Protein AF-A0A355PBT0-F1 (afdb_monomer_lite)

Structure (mmCIF, N/CA/C/O backbone):
data_AF-A0A355PBT0-F1
#
_entry.id   AF-A0A355PBT0-F1
#
loop_
_atom_site.group_PDB
_atom_site.id
_atom_site.type_symbol
_atom_site.label_atom_id
_atom_site.label_alt_id
_atom_site.label_comp_id
_atom_site.label_asym_id
_atom_site.label_entity_id
_atom_site.label_seq_id
_atom_site.pdbx_PDB_ins_code
_atom_site.Cartn_x
_atom_site.Cartn_y
_atom_site.Cartn_z
_atom_site.occupancy
_atom_site.B_iso_or_equiv
_atom_site.auth_seq_id
_atom_site.auth_comp_id
_atom_site.auth_asym_id
_atom_site.auth_atom_id
_atom_site.pdbx_PDB_model_num
ATOM 1 N N . MET A 1 1 ? -21.679 -3.184 -0.082 1.00 69.88 1 MET A N 1
ATOM 2 C CA . MET A 1 1 ? -20.563 -4.094 0.277 1.00 69.88 1 MET A CA 1
ATOM 3 C C . MET A 1 1 ? -20.422 -4.185 1.797 1.00 69.88 1 MET A C 1
ATOM 5 O O . MET A 1 1 ? -20.330 -3.145 2.440 1.00 69.88 1 MET A O 1
ATOM 9 N N . SER A 1 2 ? -20.429 -5.397 2.369 1.00 87.81 2 SER A N 1
ATOM 10 C CA . SER A 1 2 ? -20.285 -5.633 3.822 1.00 87.81 2 SER A CA 1
ATOM 11 C C . SER A 1 2 ? -18.947 -5.105 4.367 1.00 87.81 2 SER A C 1
ATOM 13 O O . SER A 1 2 ? -17.955 -5.092 3.640 1.00 87.81 2 SER A O 1
ATOM 15 N N . THR A 1 3 ? -18.878 -4.720 5.649 1.00 85.94 3 THR A N 1
ATOM 16 C CA . THR A 1 3 ? -17.623 -4.320 6.323 1.00 85.94 3 THR A CA 1
ATOM 17 C C . THR A 1 3 ? -16.551 -5.404 6.213 1.00 85.94 3 THR A C 1
ATOM 19 O O . THR A 1 3 ? -15.386 -5.090 5.980 1.00 85.94 3 THR A O 1
ATOM 22 N N . LYS A 1 4 ? -16.936 -6.688 6.290 1.00 88.88 4 LYS A N 1
ATOM 23 C CA . LYS A 1 4 ? -16.010 -7.811 6.062 1.00 88.88 4 LYS A CA 1
ATOM 24 C C . LYS A 1 4 ? -15.437 -7.781 4.643 1.00 88.88 4 LYS A C 1
ATOM 26 O O . LYS A 1 4 ? -14.234 -7.933 4.469 1.00 88.88 4 LYS A O 1
ATOM 31 N N . SER A 1 5 ? -16.277 -7.531 3.641 1.00 92.81 5 SER A N 1
ATOM 32 C CA . SER A 1 5 ? -15.860 -7.438 2.238 1.00 92.81 5 SER A CA 1
ATOM 33 C C . SER A 1 5 ? -14.980 -6.211 1.970 1.00 92.81 5 SER A C 1
ATOM 35 O O . SER A 1 5 ? -13.975 -6.342 1.286 1.00 92.81 5 SER A O 1
ATOM 37 N N . LYS A 1 6 ? -15.285 -5.048 2.570 1.00 91.75 6 LYS A N 1
ATOM 38 C CA . LYS A 1 6 ? -14.433 -3.841 2.500 1.00 91.75 6 LYS A CA 1
ATOM 39 C C . LYS A 1 6 ? -13.035 -4.095 3.057 1.00 91.75 6 LYS A C 1
ATOM 41 O O . LYS A 1 6 ? -12.051 -3.731 2.429 1.00 91.75 6 LYS A O 1
ATOM 46 N N . ARG A 1 7 ? -12.956 -4.768 4.206 1.00 93.25 7 ARG A N 1
ATOM 47 C CA . ARG A 1 7 ? -11.689 -5.161 4.833 1.00 93.25 7 ARG A CA 1
ATOM 48 C C . ARG A 1 7 ? -10.897 -6.138 3.967 1.00 93.25 7 ARG A C 1
ATOM 50 O O . ARG A 1 7 ? -9.714 -5.921 3.754 1.00 93.25 7 ARG A O 1
ATOM 57 N N . LYS A 1 8 ? -11.552 -7.176 3.433 1.00 95.12 8 LYS A N 1
ATOM 58 C CA . LYS A 1 8 ? -10.918 -8.130 2.507 1.00 95.12 8 LYS A CA 1
ATOM 59 C C . LYS A 1 8 ? -10.368 -7.434 1.264 1.00 95.12 8 LYS A C 1
ATOM 61 O O . LYS A 1 8 ? -9.235 -7.698 0.889 1.00 95.12 8 LYS A O 1
ATOM 66 N N . LEU A 1 9 ? -11.145 -6.531 0.665 1.00 95.56 9 LEU A N 1
ATOM 67 C CA . LEU A 1 9 ? -10.702 -5.761 -0.493 1.00 95.56 9 LEU A CA 1
ATOM 68 C C . LEU A 1 9 ? -9.487 -4.892 -0.150 1.00 95.56 9 LEU A C 1
ATOM 70 O O . LEU A 1 9 ? -8.499 -4.944 -0.870 1.00 95.56 9 LEU A O 1
ATOM 74 N N . LEU A 1 10 ? -9.528 -4.158 0.968 1.00 95.88 10 LEU A N 1
ATOM 75 C CA . LEU A 1 10 ? -8.408 -3.327 1.418 1.00 95.88 10 LEU A CA 1
ATOM 76 C C . LEU A 1 10 ? -7.127 -4.153 1.581 1.00 95.88 10 LEU A C 1
ATOM 78 O O . LEU A 1 10 ? -6.096 -3.792 1.028 1.00 95.88 10 LEU A O 1
ATOM 82 N N . TRP A 1 11 ? -7.198 -5.297 2.265 1.00 95.94 11 TRP A N 1
ATOM 83 C CA . TRP A 1 11 ? -6.032 -6.167 2.442 1.00 95.94 11 TRP A CA 1
ATOM 84 C C . TRP A 1 11 ? -5.560 -6.823 1.147 1.00 95.94 11 TRP A C 1
ATOM 86 O O . TRP A 1 11 ? -4.359 -6.982 0.955 1.00 95.94 11 TRP A O 1
ATOM 96 N N . SER A 1 12 ? -6.476 -7.153 0.236 1.00 97.31 12 SER A N 1
ATOM 97 C CA . SER A 1 12 ? -6.115 -7.643 -1.095 1.00 97.31 12 SER A CA 1
ATOM 98 C C . SER A 1 12 ? -5.350 -6.589 -1.894 1.00 97.31 12 SER A C 1
ATOM 100 O O . SER A 1 12 ? -4.381 -6.931 -2.564 1.00 97.31 12 SER A O 1
ATOM 102 N N . VAL A 1 13 ? -5.762 -5.319 -1.816 1.00 97.19 13 VAL A N 1
ATOM 103 C CA . VAL A 1 13 ? -5.071 -4.203 -2.480 1.00 97.19 13 VAL A CA 1
ATOM 104 C C . VAL A 1 13 ? -3.702 -3.962 -1.848 1.00 97.19 13 VAL A C 1
ATOM 106 O O . VAL A 1 13 ? -2.728 -3.818 -2.579 1.00 97.19 13 VAL A O 1
ATOM 109 N N . VAL A 1 14 ? -3.599 -3.985 -0.514 1.00 96.94 1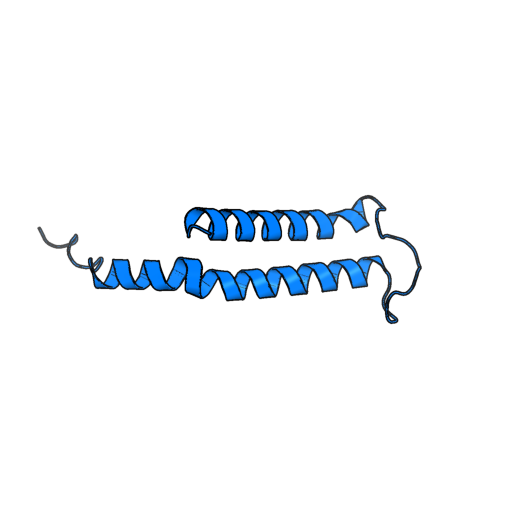4 VAL A N 1
ATOM 110 C CA . VAL A 1 14 ? -2.311 -3.875 0.198 1.00 96.94 14 VAL A CA 1
ATOM 111 C C . VAL A 1 14 ? -1.353 -4.979 -0.240 1.00 96.94 14 VAL A C 1
ATOM 113 O O . VAL A 1 14 ? -0.217 -4.691 -0.606 1.00 96.94 14 VAL A O 1
ATOM 116 N N . LEU A 1 15 ? -1.814 -6.232 -0.248 1.00 97.50 15 LEU A N 1
ATOM 117 C CA . LEU A 1 15 ? -0.991 -7.366 -0.655 1.00 97.50 15 LEU A CA 1
ATOM 118 C C . LEU A 1 15 ? -0.547 -7.240 -2.116 1.00 97.50 15 LEU A C 1
ATOM 120 O O . LEU A 1 15 ? 0.628 -7.427 -2.410 1.00 97.50 15 LEU A O 1
ATOM 124 N N . ALA A 1 16 ? -1.462 -6.886 -3.020 1.00 97.19 16 ALA A N 1
ATOM 125 C CA . ALA A 1 16 ? -1.134 -6.694 -4.428 1.00 97.19 16 ALA A CA 1
ATOM 126 C C . ALA A 1 16 ? -0.109 -5.566 -4.627 1.00 97.19 16 ALA A C 1
ATOM 128 O O . ALA A 1 16 ? 0.881 -5.763 -5.326 1.00 97.19 16 ALA A O 1
ATOM 129 N N . ALA A 1 17 ? -0.300 -4.413 -3.979 1.00 96.56 17 ALA A N 1
ATOM 130 C CA . ALA A 1 17 ? 0.626 -3.286 -4.068 1.00 96.56 17 ALA A CA 1
ATOM 131 C C . ALA A 1 17 ? 2.016 -3.642 -3.520 1.00 96.56 17 ALA A C 1
ATOM 133 O O . ALA A 1 17 ? 3.015 -3.297 -4.146 1.00 96.56 17 ALA A O 1
ATOM 134 N N . LEU A 1 18 ? 2.083 -4.388 -2.409 1.00 95.94 18 LEU A N 1
ATOM 135 C CA . LEU A 1 18 ? 3.340 -4.917 -1.880 1.00 95.94 18 LEU A CA 1
ATOM 136 C C . LEU A 1 18 ? 3.999 -5.884 -2.862 1.00 95.94 18 LEU A C 1
ATOM 138 O O . LEU A 1 18 ? 5.181 -5.748 -3.120 1.00 95.94 18 LEU A O 1
ATOM 142 N N . LEU A 1 19 ? 3.273 -6.827 -3.463 1.00 96.69 19 LEU A N 1
ATOM 143 C CA . LEU A 1 19 ? 3.868 -7.740 -4.447 1.00 96.69 19 LEU A CA 1
ATOM 144 C C . LEU A 1 19 ? 4.428 -6.988 -5.662 1.00 96.69 19 LEU A C 1
ATOM 146 O O . LEU A 1 19 ? 5.508 -7.320 -6.149 1.00 96.69 19 LEU A O 1
ATOM 150 N N . VAL A 1 20 ? 3.742 -5.935 -6.114 1.00 96.06 20 VAL A N 1
ATOM 151 C CA . VAL A 1 20 ? 4.198 -5.104 -7.235 1.00 96.06 20 VAL A CA 1
ATOM 152 C C . VAL A 1 20 ? 5.530 -4.410 -6.935 1.00 96.06 20 VAL A C 1
ATOM 154 O O . VAL A 1 20 ? 6.340 -4.275 -7.850 1.00 96.06 20 VAL A O 1
ATOM 157 N N . THR A 1 21 ? 5.826 -4.026 -5.684 1.00 94.00 21 THR A N 1
ATOM 158 C CA . THR A 1 21 ? 7.129 -3.407 -5.360 1.00 94.00 21 THR A CA 1
ATOM 159 C C . THR A 1 21 ? 8.308 -4.363 -5.532 1.00 94.00 21 THR A C 1
ATOM 161 O O . THR A 1 21 ? 9.435 -3.902 -5.682 1.00 94.00 21 THR A O 1
ATOM 164 N N . TRP A 1 22 ? 8.074 -5.678 -5.542 1.00 94.31 22 TRP A N 1
ATOM 165 C CA . TRP A 1 22 ? 9.127 -6.673 -5.757 1.00 94.31 22 TRP A CA 1
ATOM 166 C C . TRP A 1 22 ? 9.393 -6.967 -7.235 1.00 94.31 22 TRP A C 1
ATOM 168 O O . TRP A 1 22 ? 10.468 -7.454 -7.574 1.00 94.31 22 TRP A O 1
ATOM 178 N N . LEU A 1 23 ? 8.450 -6.656 -8.128 1.00 94.31 23 LEU A N 1
ATOM 179 C CA . LEU A 1 23 ? 8.554 -6.978 -9.556 1.00 94.31 23 LEU A CA 1
ATOM 180 C C . LEU A 1 23 ? 9.828 -6.425 -10.229 1.00 94.31 23 LEU A C 1
ATOM 182 O O . LEU A 1 23 ? 10.471 -7.201 -10.944 1.00 94.31 23 LEU A O 1
ATOM 186 N N . PRO A 1 24 ? 10.274 -5.178 -9.953 1.00 92.75 24 PRO A N 1
ATOM 187 C CA . PRO A 1 24 ? 11.539 -4.655 -10.478 1.00 92.75 24 PRO A CA 1
ATOM 188 C C . PRO A 1 24 ? 12.757 -5.531 -10.186 1.00 92.75 24 PRO A C 1
ATOM 190 O O . PRO A 1 24 ? 13.622 -5.683 -11.047 1.00 92.75 24 PRO A O 1
ATOM 193 N N . TYR A 1 25 ? 12.805 -6.165 -9.012 1.00 91.12 25 TYR A N 1
ATOM 194 C CA . TYR A 1 25 ? 13.920 -7.024 -8.604 1.00 91.12 25 TYR A CA 1
ATOM 195 C C . TYR A 1 25 ? 13.977 -8.341 -9.384 1.00 91.12 25 TYR A C 1
ATOM 197 O O . TYR A 1 25 ? 15.047 -8.923 -9.529 1.00 91.12 25 TYR A O 1
ATOM 205 N N . PHE A 1 26 ? 12.847 -8.786 -9.937 1.00 94.62 26 PHE A N 1
ATOM 206 C CA . PHE A 1 26 ? 12.770 -9.942 -10.833 1.00 94.62 26 PHE A CA 1
ATOM 207 C C . PHE A 1 26 ? 12.956 -9.565 -12.312 1.00 94.62 26 PHE A C 1
ATOM 209 O O . PHE A 1 26 ? 12.737 -10.391 -13.195 1.00 94.62 26 PHE A O 1
ATOM 216 N N . GLY A 1 27 ? 13.334 -8.316 -12.603 1.00 91.62 27 GLY A N 1
ATOM 217 C CA . GLY A 1 27 ? 13.502 -7.807 -13.965 1.00 91.62 27 GLY A CA 1
ATOM 218 C C . GLY A 1 27 ? 12.206 -7.330 -14.632 1.00 91.62 27 GLY A C 1
ATOM 219 O O . GLY A 1 27 ? 12.241 -6.873 -15.773 1.00 91.62 27 GLY A O 1
ATOM 220 N N . ILE A 1 28 ? 11.065 -7.373 -13.937 1.00 90.38 28 ILE A N 1
ATOM 221 C CA . ILE A 1 28 ? 9.767 -6.913 -14.450 1.00 90.38 28 ILE A CA 1
ATOM 222 C C . ILE A 1 28 ? 9.611 -5.424 -14.115 1.00 90.38 28 ILE A C 1
ATOM 224 O O . ILE A 1 28 ? 9.711 -5.042 -12.959 1.00 90.38 28 ILE A O 1
ATOM 228 N N . PHE A 1 29 ? 9.346 -4.569 -15.108 1.00 88.38 29 PHE A N 1
ATOM 229 C CA . PHE A 1 29 ? 9.402 -3.096 -14.973 1.00 88.38 29 PHE A CA 1
ATOM 230 C C . PHE A 1 29 ? 10.802 -2.524 -14.679 1.00 88.38 29 PHE A C 1
ATOM 232 O O . PHE A 1 29 ? 10.921 -1.409 -14.175 1.00 88.38 29 PHE A O 1
ATOM 239 N N . ASN A 1 30 ? 11.863 -3.259 -15.022 1.00 89.81 30 ASN A N 1
ATOM 240 C CA . ASN A 1 30 ? 13.257 -2.838 -14.848 1.00 89.81 30 ASN A CA 1
ATOM 241 C C . ASN A 1 30 ? 13.893 -2.281 -16.140 1.00 89.81 30 ASN A C 1
ATOM 243 O O . ASN A 1 30 ? 15.095 -2.415 -16.361 1.00 89.81 30 ASN A O 1
ATOM 247 N N . SER A 1 31 ? 13.101 -1.710 -17.053 1.00 88.88 31 SER A N 1
ATOM 248 C CA . SER A 1 31 ? 13.678 -1.116 -18.264 1.00 88.88 31 SER A CA 1
ATOM 249 C C . SER A 1 31 ? 14.228 0.284 -17.986 1.00 88.88 31 SER A C 1
ATOM 251 O O . SER A 1 31 ? 13.743 0.999 -17.109 1.00 88.88 31 SER A O 1
ATOM 253 N N . ALA A 1 32 ? 15.191 0.714 -18.803 1.00 83.50 32 ALA A N 1
ATOM 254 C CA . ALA A 1 32 ? 15.716 2.080 -18.790 1.00 83.50 32 ALA A CA 1
ATOM 255 C C . ALA A 1 32 ? 14.724 3.127 -19.346 1.00 83.50 32 ALA A C 1
ATOM 257 O O . ALA A 1 32 ? 15.105 4.273 -19.580 1.00 83.50 32 ALA A O 1
ATOM 258 N N . SER A 1 33 ? 13.462 2.751 -19.595 1.00 89.56 33 SER A N 1
ATOM 259 C CA . SER A 1 33 ? 12.455 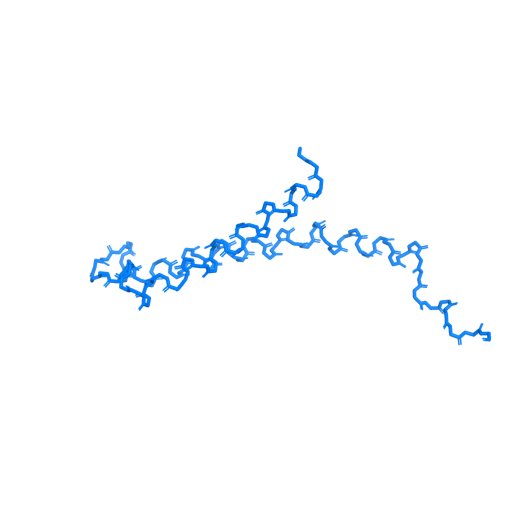3.705 -20.048 1.00 89.56 33 SER A CA 1
ATOM 260 C C . SER A 1 33 ? 12.137 4.717 -18.951 1.00 89.56 33 SER A C 1
ATOM 262 O O . SER A 1 33 ? 12.089 4.402 -17.759 1.00 89.56 33 SER A O 1
ATOM 264 N N . MET A 1 34 ? 11.922 5.955 -19.381 1.00 89.50 34 MET A N 1
ATOM 265 C CA . MET A 1 34 ? 11.521 7.044 -18.506 1.00 89.50 34 MET A CA 1
ATOM 266 C C . MET A 1 34 ? 9.998 7.147 -18.510 1.00 89.50 34 MET A C 1
ATOM 268 O O . MET A 1 34 ? 9.387 7.406 -19.545 1.00 89.50 34 MET A O 1
ATOM 272 N N . VAL A 1 35 ? 9.385 6.979 -17.344 1.00 88.50 35 VAL A N 1
ATOM 273 C CA . VAL A 1 35 ? 7.958 7.213 -17.115 1.00 88.50 35 VAL A CA 1
ATOM 274 C C . VAL A 1 35 ? 7.834 8.520 -16.343 1.00 88.50 35 VAL A C 1
ATOM 276 O O . VAL A 1 35 ? 8.293 8.613 -15.210 1.00 88.50 35 VAL A O 1
ATOM 279 N N . MET A 1 36 ? 7.249 9.550 -16.964 1.00 86.38 36 MET A N 1
ATOM 280 C CA . MET A 1 36 ? 7.140 10.900 -16.377 1.00 86.38 36 MET A CA 1
ATOM 281 C C . MET A 1 36 ? 8.487 11.478 -15.889 1.00 86.38 36 MET A C 1
ATOM 283 O O . MET A 1 36 ? 8.553 12.143 -14.861 1.00 86.38 36 MET A O 1
ATOM 287 N N . GLY A 1 37 ? 9.578 11.207 -16.616 1.00 89.69 37 GLY A N 1
ATOM 288 C CA . GLY A 1 37 ? 10.925 11.679 -16.260 1.00 89.69 37 GLY A CA 1
ATOM 289 C C . GLY A 1 37 ? 11.617 10.883 -15.148 1.00 89.69 37 GLY A C 1
ATOM 290 O O . GLY A 1 37 ? 12.705 11.258 -14.721 1.00 89.69 37 GLY A O 1
ATOM 291 N N . LEU A 1 38 ? 11.013 9.784 -14.691 1.00 90.44 38 LEU A N 1
ATOM 292 C CA . LEU A 1 38 ? 11.576 8.885 -13.688 1.00 90.44 38 LEU A CA 1
ATOM 293 C C . LEU A 1 38 ? 11.924 7.535 -14.324 1.00 90.44 38 LEU A C 1
ATOM 295 O O . LEU A 1 38 ? 11.173 7.070 -15.186 1.00 90.44 38 LEU A O 1
ATOM 299 N N . PRO A 1 39 ? 12.998 6.853 -13.881 1.00 93.19 39 PRO A N 1
ATOM 300 C CA . PRO A 1 39 ? 13.247 5.476 -14.286 1.00 93.19 39 PRO A CA 1
ATOM 301 C C . PRO A 1 39 ? 12.021 4.604 -14.002 1.00 93.19 39 PRO A C 1
ATOM 303 O O . PRO A 1 39 ? 11.448 4.683 -12.912 1.00 93.19 39 PRO A O 1
ATOM 306 N N . GLN A 1 40 ? 11.635 3.752 -14.952 1.00 93.06 40 GLN A N 1
ATOM 307 C CA . GLN A 1 40 ? 10.484 2.856 -14.821 1.00 93.06 40 GLN A CA 1
ATOM 308 C C . GLN A 1 40 ? 10.388 2.123 -13.465 1.00 93.06 40 GLN A C 1
ATOM 310 O O . GLN A 1 40 ? 9.312 2.182 -12.862 1.00 93.06 40 GLN A O 1
ATOM 315 N N . PRO A 1 41 ? 11.454 1.491 -12.926 1.00 93.94 41 PRO A N 1
ATOM 316 C CA . PRO A 1 41 ? 11.350 0.790 -11.644 1.00 93.94 41 PRO A CA 1
ATOM 317 C C . PRO A 1 41 ? 11.021 1.742 -10.486 1.00 93.94 41 PRO A C 1
ATOM 319 O O . PRO A 1 41 ? 10.250 1.402 -9.588 1.00 93.94 41 PRO A O 1
ATOM 322 N N . LEU A 1 42 ? 11.543 2.969 -10.534 1.00 92.31 42 LEU A N 1
ATOM 323 C CA . LEU A 1 42 ? 11.287 3.998 -9.534 1.00 92.31 42 LEU A CA 1
ATOM 324 C C . LEU A 1 42 ? 9.859 4.551 -9.648 1.00 92.31 42 LEU A C 1
ATOM 326 O O . LEU A 1 42 ? 9.193 4.733 -8.630 1.00 92.31 42 LEU A O 1
ATOM 330 N N . ALA A 1 43 ? 9.350 4.743 -10.867 1.00 94.19 43 ALA A N 1
ATOM 331 C CA . ALA A 1 43 ? 7.963 5.147 -11.094 1.00 94.19 43 ALA A CA 1
ATOM 332 C C . ALA A 1 43 ? 6.964 4.110 -10.546 1.00 94.19 43 ALA A C 1
ATOM 334 O O . ALA A 1 43 ? 5.993 4.478 -9.882 1.00 94.19 43 ALA A O 1
ATOM 335 N N . VAL A 1 44 ? 7.229 2.814 -10.756 1.00 93.88 44 VAL A N 1
ATOM 336 C CA . VAL A 1 44 ? 6.409 1.718 -10.208 1.00 93.88 44 VAL A CA 1
ATOM 337 C C . VAL A 1 44 ? 6.459 1.700 -8.682 1.00 93.88 44 VAL A C 1
ATOM 339 O O . VAL A 1 44 ? 5.413 1.611 -8.039 1.00 93.88 44 VAL A O 1
ATOM 342 N N . MET A 1 45 ? 7.647 1.851 -8.089 1.00 94.19 45 MET A N 1
ATOM 343 C CA . MET A 1 45 ? 7.787 1.933 -6.633 1.00 94.19 45 MET A CA 1
ATOM 344 C C . MET A 1 45 ? 6.989 3.098 -6.041 1.00 94.19 45 MET A C 1
ATOM 346 O O . MET A 1 45 ? 6.298 2.916 -5.037 1.00 94.19 45 MET A O 1
ATOM 350 N N . ILE A 1 46 ? 7.042 4.281 -6.655 1.00 95.19 46 ILE A N 1
ATOM 351 C CA . ILE A 1 46 ? 6.289 5.452 -6.187 1.00 95.19 46 ILE A CA 1
ATOM 352 C C . ILE A 1 46 ? 4.785 5.209 -6.305 1.00 95.19 46 ILE A C 1
ATOM 354 O O . ILE A 1 46 ? 4.060 5.430 -5.336 1.00 95.19 46 ILE A O 1
ATOM 358 N N . ALA A 1 47 ? 4.314 4.709 -7.449 1.00 95.00 47 ALA A N 1
ATOM 359 C CA . ALA A 1 47 ? 2.897 4.425 -7.657 1.00 95.00 47 ALA A CA 1
ATOM 360 C C . ALA A 1 47 ? 2.354 3.436 -6.611 1.00 95.00 47 ALA A C 1
ATOM 362 O O . ALA A 1 47 ? 1.323 3.698 -5.987 1.00 95.00 47 ALA A O 1
ATOM 363 N N . SER A 1 48 ? 3.079 2.344 -6.348 1.00 96.56 48 SER A N 1
ATOM 364 C CA . SER A 1 48 ? 2.710 1.372 -5.314 1.00 96.56 48 SER A CA 1
ATOM 365 C C . SER A 1 48 ? 2.698 1.985 -3.913 1.00 96.56 48 SER A C 1
ATOM 367 O O . SER A 1 48 ? 1.777 1.721 -3.140 1.00 96.56 48 SER A O 1
ATOM 369 N N . ASN A 1 49 ? 3.667 2.844 -3.583 1.00 96.56 49 ASN A N 1
ATOM 370 C CA . ASN A 1 49 ? 3.697 3.530 -2.290 1.00 96.56 49 ASN A CA 1
ATOM 371 C C . ASN A 1 49 ? 2.516 4.490 -2.111 1.00 96.56 49 ASN A C 1
ATOM 373 O O . ASN A 1 49 ? 1.904 4.488 -1.048 1.00 96.56 49 ASN A O 1
ATOM 377 N N . VAL A 1 50 ? 2.126 5.239 -3.147 1.00 97.62 50 VAL A N 1
ATOM 378 C CA . VAL A 1 50 ? 0.930 6.100 -3.100 1.00 97.62 50 VAL A CA 1
ATOM 379 C C . VAL A 1 50 ? -0.323 5.274 -2.795 1.00 97.62 50 VAL A C 1
ATOM 381 O O . VAL A 1 50 ? -1.114 5.643 -1.924 1.00 97.62 50 VAL A O 1
ATOM 384 N N . VAL A 1 51 ? -0.487 4.120 -3.449 1.00 97.62 51 VAL A N 1
ATOM 385 C CA . VAL A 1 51 ? -1.605 3.199 -3.179 1.00 97.62 51 VAL A CA 1
ATOM 386 C C . VAL A 1 51 ? -1.573 2.692 -1.733 1.00 97.62 51 VAL A C 1
ATOM 388 O O . VAL A 1 51 ? -2.611 2.672 -1.063 1.00 97.62 51 VAL A O 1
ATOM 391 N N . LEU A 1 52 ? -0.397 2.323 -1.217 1.00 96.88 52 LEU A N 1
ATOM 392 C CA . LEU A 1 52 ? -0.234 1.876 0.169 1.00 96.88 52 LEU A CA 1
ATOM 393 C C . LEU A 1 52 ? -0.568 2.984 1.174 1.00 96.88 52 LEU A C 1
ATOM 395 O O . LEU A 1 52 ? -1.292 2.728 2.137 1.00 96.88 52 LEU A O 1
ATOM 399 N N . THR A 1 53 ? -0.132 4.221 0.933 1.00 97.00 53 THR A N 1
ATOM 400 C CA . THR A 1 53 ? -0.479 5.375 1.774 1.00 97.00 53 THR A CA 1
ATOM 401 C C . THR A 1 53 ? -1.993 5.580 1.838 1.00 97.00 53 THR A C 1
ATOM 403 O O . THR A 1 53 ? -2.548 5.740 2.927 1.00 97.00 53 THR A O 1
ATOM 406 N N . ILE A 1 54 ? -2.690 5.495 0.701 1.00 96.94 54 ILE A N 1
ATOM 407 C CA . ILE A 1 54 ? -4.158 5.576 0.663 1.00 96.94 54 ILE A CA 1
ATOM 408 C C . ILE A 1 54 ? -4.784 4.443 1.491 1.00 96.94 54 ILE A C 1
ATOM 410 O O . ILE A 1 54 ? -5.709 4.684 2.268 1.00 96.94 54 ILE A O 1
ATOM 414 N N . CYS A 1 55 ? -4.268 3.214 1.394 1.00 95.69 55 CYS A N 1
ATOM 415 C CA . CYS A 1 55 ? -4.762 2.087 2.191 1.00 95.69 55 CYS A CA 1
ATOM 416 C C . CYS A 1 55 ? -4.601 2.321 3.702 1.00 95.69 55 CYS A C 1
ATOM 418 O O . CYS A 1 55 ? -5.511 2.002 4.474 1.00 95.69 55 CYS A O 1
ATOM 420 N N . VAL A 1 56 ? -3.488 2.918 4.137 1.00 94.69 56 VAL A N 1
ATOM 421 C CA . VAL A 1 56 ? -3.269 3.284 5.546 1.00 94.69 56 VAL A CA 1
ATOM 422 C C . VAL A 1 56 ? -4.305 4.310 6.008 1.00 94.69 56 VAL A C 1
ATOM 424 O O . VAL A 1 56 ? -4.941 4.109 7.043 1.00 94.69 56 VAL A O 1
ATOM 427 N N . ILE A 1 57 ? -4.565 5.350 5.209 1.00 95.50 57 ILE A N 1
ATOM 428 C CA . ILE A 1 57 ? -5.596 6.357 5.513 1.00 95.50 57 ILE A CA 1
ATOM 429 C C . ILE A 1 57 ? -6.972 5.693 5.671 1.00 95.50 57 ILE A C 1
ATOM 431 O O . ILE A 1 57 ? -7.703 5.975 6.622 1.00 95.50 57 ILE A O 1
ATOM 435 N N . LEU A 1 58 ? -7.316 4.756 4.782 1.00 94.44 58 LEU A N 1
ATOM 436 C CA . LEU A 1 58 ? -8.584 4.022 4.835 1.00 94.44 58 LEU A CA 1
ATOM 437 C C . LEU A 1 58 ? -8.668 3.041 6.012 1.00 94.44 58 LEU A C 1
ATOM 439 O O . LEU A 1 58 ? -9.768 2.735 6.480 1.00 94.44 58 LEU A O 1
ATOM 443 N N . THR A 1 59 ? -7.535 2.571 6.530 1.00 92.62 59 THR A N 1
ATOM 444 C CA . THR A 1 59 ? -7.495 1.656 7.678 1.00 92.62 59 THR A CA 1
ATOM 445 C C . THR A 1 59 ? -8.060 2.320 8.934 1.00 92.62 59 THR A C 1
ATOM 447 O O . THR A 1 59 ? -8.789 1.673 9.691 1.00 92.62 59 THR A O 1
ATOM 450 N N . TYR A 1 60 ? -7.825 3.622 9.122 1.00 88.44 60 TYR A N 1
ATOM 451 C CA . TYR A 1 60 ? -8.295 4.367 10.292 1.00 88.44 60 TYR A CA 1
ATOM 452 C C . TYR A 1 60 ? -9.822 4.282 10.520 1.00 88.44 60 TYR A C 1
ATOM 454 O O . TYR A 1 60 ? -10.251 3.734 11.542 1.00 88.44 60 TYR A O 1
ATOM 462 N N . PRO A 1 61 ? -10.694 4.721 9.592 1.00 91.38 61 PRO A N 1
ATOM 463 C CA . PRO A 1 61 ? -12.140 4.616 9.786 1.00 91.38 61 PRO A CA 1
ATOM 464 C C . PRO A 1 61 ? -12.655 3.167 9.793 1.00 91.38 61 PRO A C 1
ATOM 466 O O . PRO A 1 61 ? -13.685 2.893 10.407 1.00 91.38 61 PRO A O 1
ATOM 469 N N . LEU A 1 62 ? -11.971 2.234 9.121 1.00 90.38 62 LEU A N 1
ATOM 470 C CA .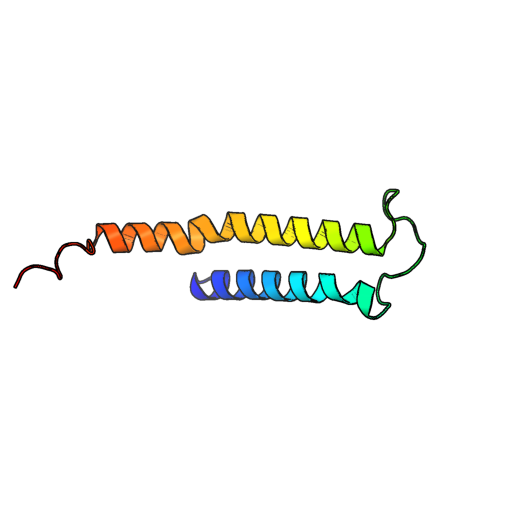 LEU A 1 62 ? -12.409 0.837 8.996 1.00 90.38 62 LEU A CA 1
ATOM 471 C C . LEU A 1 62 ? -12.094 -0.026 10.225 1.00 90.38 62 LEU A C 1
ATOM 473 O O . LEU A 1 62 ? -12.817 -1.000 10.483 1.00 90.38 62 LEU A O 1
ATOM 477 N N . TYR A 1 63 ? -11.028 0.300 10.956 1.00 89.88 63 TYR A N 1
ATOM 478 C CA . TYR A 1 63 ? -10.523 -0.495 12.077 1.00 89.88 63 TYR A CA 1
ATOM 479 C C . TYR A 1 63 ? -10.457 0.285 13.385 1.00 89.88 63 TYR A C 1
ATOM 481 O O . TYR A 1 63 ? -10.981 -0.200 14.383 1.00 89.88 63 TYR A O 1
ATOM 489 N N . PHE A 1 64 ? -9.888 1.491 13.385 1.00 88.94 64 PHE A N 1
ATOM 490 C CA . PHE A 1 64 ? -9.664 2.241 14.622 1.00 88.94 64 PHE A CA 1
ATOM 491 C C . PHE A 1 64 ? -10.956 2.828 15.189 1.00 88.94 64 PHE A C 1
ATOM 493 O O . PHE A 1 64 ? -11.229 2.634 16.366 1.00 88.94 64 PHE A O 1
ATOM 500 N N . LYS A 1 65 ? -11.822 3.438 14.368 1.00 87.81 65 LYS A N 1
ATOM 501 C CA . LYS A 1 65 ? -13.138 3.922 14.841 1.00 87.81 65 LYS A CA 1
ATOM 502 C C . LYS A 1 65 ? -13.989 2.842 15.534 1.00 87.81 65 LYS A C 1
ATOM 504 O O . LYS A 1 65 ? -14.441 3.081 16.651 1.00 87.81 65 LYS A O 1
ATOM 509 N N . PRO A 1 66 ? -14.226 1.656 14.934 1.00 86.56 66 PRO A N 1
ATOM 510 C CA . PRO A 1 66 ? -15.003 0.617 15.607 1.00 86.56 66 PRO A CA 1
ATOM 511 C C . PRO A 1 66 ? -14.270 0.004 16.803 1.00 86.56 66 PRO A C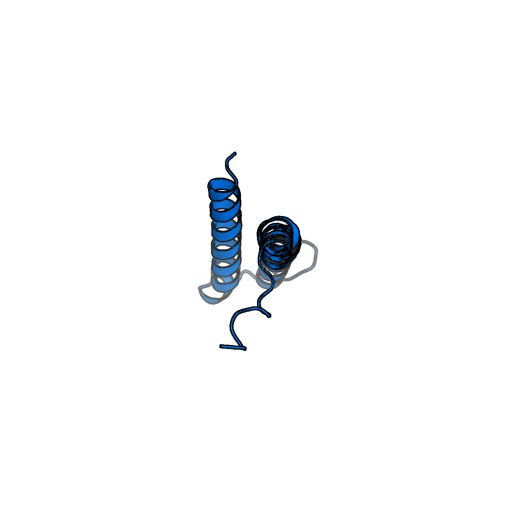 1
ATOM 513 O O . PRO A 1 66 ? -14.924 -0.527 17.692 1.00 86.56 66 PRO A O 1
ATOM 516 N N . PHE A 1 67 ? -12.938 0.047 16.827 1.00 87.38 67 PHE A N 1
ATOM 517 C CA . PHE A 1 67 ? -12.155 -0.404 17.973 1.00 87.38 67 PHE A CA 1
ATOM 518 C C . PHE A 1 67 ? -12.294 0.548 19.167 1.00 87.38 67 PHE A C 1
ATOM 520 O O . PHE A 1 67 ? -12.630 0.088 20.251 1.00 87.38 67 PHE A O 1
ATOM 527 N N . ILE A 1 68 ? -12.139 1.858 18.954 1.00 87.75 68 ILE A N 1
ATOM 528 C CA . ILE A 1 68 ? -12.317 2.889 19.990 1.00 87.75 68 ILE A CA 1
ATOM 529 C C . ILE A 1 68 ? -13.725 2.819 20.573 1.00 87.75 68 ILE A C 1
ATOM 531 O O . ILE A 1 68 ? -13.878 2.737 21.782 1.00 87.75 68 ILE A O 1
ATOM 535 N N . ARG A 1 69 ? -14.752 2.726 19.722 1.00 87.69 69 ARG A N 1
ATOM 536 C CA . ARG A 1 69 ? -16.133 2.584 20.195 1.00 87.69 69 ARG A CA 1
ATOM 537 C C . ARG A 1 69 ? -16.325 1.356 21.095 1.00 87.69 69 ARG A C 1
ATOM 539 O O . ARG A 1 69 ? -17.013 1.433 22.101 1.00 87.69 69 ARG A O 1
ATOM 546 N N . LYS A 1 70 ? -15.705 0.223 20.753 1.00 87.19 70 LYS A N 1
ATOM 547 C CA . LYS A 1 70 ? -15.762 -0.983 21.594 1.00 87.19 70 LYS A CA 1
ATOM 548 C C . LYS A 1 70 ? -15.006 -0.825 22.913 1.00 8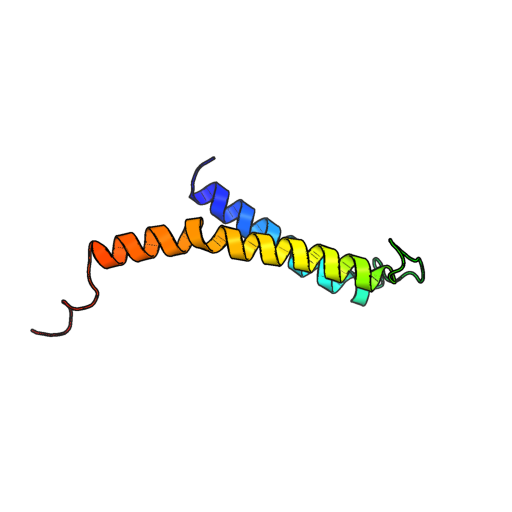7.19 70 LYS A C 1
ATOM 550 O O . LYS A 1 70 ? -15.414 -1.422 23.900 1.00 87.19 70 LYS A O 1
ATOM 555 N N . LEU A 1 71 ? -13.916 -0.059 22.922 1.00 87.69 71 LEU A N 1
ATOM 556 C CA . LEU A 1 71 ? -13.181 0.280 24.141 1.00 87.69 71 LEU A CA 1
ATOM 557 C C . LEU A 1 71 ? -13.978 1.221 25.045 1.00 87.69 71 LEU A C 1
ATOM 559 O O . LEU A 1 71 ? -13.947 1.054 26.254 1.00 87.69 71 LEU A O 1
ATOM 563 N N . GLU A 1 72 ? -14.697 2.183 24.472 1.00 86.12 72 GLU A N 1
ATOM 564 C CA . GLU A 1 72 ? -15.605 3.058 25.221 1.00 86.12 72 GLU A CA 1
ATOM 565 C C . GLU A 1 72 ? -16.783 2.267 25.809 1.00 86.12 72 GLU A C 1
ATOM 567 O O . GLU A 1 72 ? -17.167 2.496 26.950 1.00 86.12 72 GLU A O 1
ATOM 572 N N . GLU A 1 73 ? -17.329 1.303 25.057 1.00 87.25 73 GLU A N 1
ATOM 573 C CA . GLU A 1 73 ? -18.420 0.426 25.512 1.00 87.25 73 GLU A CA 1
ATOM 574 C C . GLU A 1 73 ? -17.972 -0.580 26.594 1.00 87.25 73 GLU A C 1
ATOM 576 O O . GLU A 1 73 ? -18.777 -0.960 27.443 1.00 87.25 73 GLU A O 1
ATOM 581 N N . LYS A 1 74 ? -16.706 -1.022 26.581 1.00 84.00 74 LYS A N 1
ATOM 582 C CA . LYS A 1 74 ? -16.125 -1.909 27.602 1.00 84.00 74 LYS A CA 1
ATOM 583 C C . LYS A 1 74 ? -14.709 -1.432 27.963 1.00 84.00 74 LYS A C 1
ATOM 585 O O . LYS A 1 74 ? -13.736 -1.951 27.401 1.00 84.00 74 LYS A O 1
ATOM 590 N N . PRO A 1 75 ? -14.573 -0.445 28.868 1.00 76.50 75 PRO A N 1
ATOM 591 C CA . PRO A 1 75 ? -13.272 0.089 29.239 1.00 76.50 75 PRO A CA 1
ATOM 592 C C . PRO A 1 75 ? -12.405 -1.019 29.838 1.00 76.50 75 PRO A C 1
ATOM 594 O O . PRO A 1 75 ? -12.831 -1.760 30.720 1.00 76.50 75 PRO A O 1
ATOM 597 N N . LEU A 1 76 ? -11.157 -1.117 29.377 1.00 69.44 76 LEU A N 1
ATOM 598 C CA . LEU A 1 76 ? -10.181 -2.127 29.820 1.00 69.44 76 LEU A CA 1
ATOM 599 C C . LEU A 1 76 ? -9.815 -2.033 31.320 1.00 69.44 76 LEU A C 1
ATOM 601 O O . LEU A 1 76 ? -9.017 -2.830 31.802 1.00 69.44 76 LEU A O 1
ATOM 605 N N . HIS A 1 77 ? -10.372 -1.068 32.058 1.00 64.81 77 HIS A N 1
ATOM 606 C CA . HIS A 1 77 ? -10.042 -0.779 33.454 1.00 64.81 77 HIS A CA 1
ATOM 607 C C . HIS A 1 77 ? -10.790 -1.625 34.499 1.00 64.81 77 HIS A C 1
ATOM 609 O O . HIS A 1 77 ? -10.450 -1.535 35.676 1.00 64.81 77 HIS A O 1
ATOM 615 N N . GLU A 1 78 ? -11.754 -2.467 34.116 1.00 59.84 78 GLU A N 1
A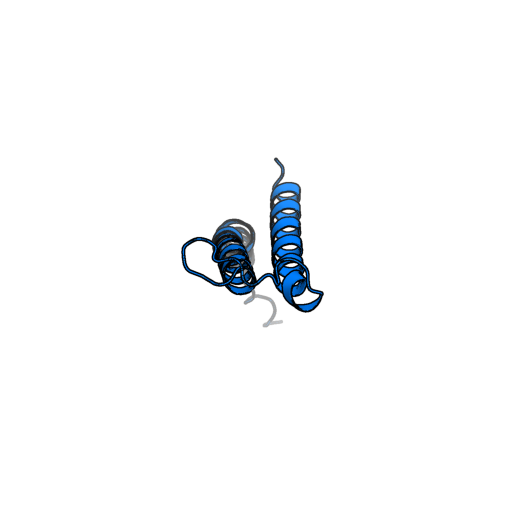TOM 616 C CA . GLU A 1 78 ? -12.554 -3.255 35.076 1.00 59.84 78 GLU A CA 1
ATOM 617 C C . GLU A 1 78 ? -12.090 -4.712 35.290 1.00 59.84 78 GLU A C 1
ATOM 619 O O . GLU A 1 78 ? -12.801 -5.494 35.912 1.00 59.84 78 GLU A O 1
ATOM 624 N N . GLU A 1 79 ? -10.889 -5.097 34.845 1.00 57.19 79 GLU A N 1
ATOM 625 C CA . GLU A 1 79 ? -10.327 -6.444 35.095 1.00 57.19 79 GLU A CA 1
ATOM 626 C C . GLU A 1 79 ? -9.055 -6.410 35.975 1.00 57.19 79 GLU A C 1
ATOM 628 O O . GLU A 1 79 ? -8.149 -7.221 35.810 1.00 57.19 79 GLU A O 1
ATOM 633 N N . GLY A 1 80 ? -8.972 -5.459 36.918 1.00 56.06 80 GLY A N 1
ATOM 634 C CA . GLY A 1 80 ? -7.816 -5.295 37.819 1.00 56.06 80 GLY A CA 1
ATOM 635 C C . GLY A 1 80 ? -8.115 -5.194 39.320 1.00 56.06 80 GLY A C 1
ATOM 636 O O . GLY A 1 80 ? -7.181 -5.022 40.098 1.00 56.06 80 GLY A O 1
ATOM 637 N N . VAL A 1 81 ? -9.377 -5.285 39.752 1.00 49.56 81 VAL A N 1
ATOM 638 C CA . VAL A 1 81 ? -9.735 -5.325 41.181 1.00 49.56 81 VAL A CA 1
ATOM 639 C C . VAL A 1 81 ? -10.857 -6.336 41.395 1.00 49.56 81 VAL A C 1
ATOM 641 O O . VAL A 1 81 ? -12.035 -5.992 41.318 1.00 49.56 81 VAL A O 1
ATOM 644 N N . LYS A 1 82 ? -10.473 -7.585 41.650 1.00 41.75 82 LYS A N 1
ATOM 645 C CA . LYS A 1 82 ? -11.136 -8.507 42.580 1.00 41.75 82 LYS A CA 1
ATOM 646 C C . LYS A 1 82 ? -10.224 -9.691 42.855 1.00 41.75 82 LYS A C 1
ATOM 648 O O . LYS A 1 82 ? -9.748 -10.292 41.870 1.00 41.75 82 LYS A O 1
#

Secondary structure (DSSP, 8-state):
--HHHHHHHHHHHHHHHHHHHHGGGGTTT-SS-EETTEEHHHHHHHHHHHHHHHHHHHHIIIIIHHHHHHHHHS-GGGSS--

Foldseek 3Di:
DDLVVVVVVLVVLLVVLVVQLCCCVVVHQVDCDADVNHRRSVVSNVVSVVSNVVSVVVCCVSPVVVVVVVCVVPPPPPPPDD

Radius of gyration: 19.55 Å; chains: 1; bounding box: 36×22×63 Å

Sequence (82 aa):
MSTKSKRKLLWSVVLAALLVTWLPYFGIFNSASMVMGLPQPLAVMIASNVVLTICVILTYPLYFKPFIRKLEEKPLHEEGVK

pLDDT: mean 88.81, std 11.09, range [41.75, 97.62]